Protein AF-A0A818REE0-F1 (afdb_monomer)

Sequence (97 aa):
MMWYVGGAYALPLTTSFPPSPKEIIASLQYPKITKLLTVTLMLEEIIEWLHQYDNIGFQTLARLKFVIYGGACCSTDICNELIEHGVNVINMYGSTG

Nearest PDB structures (foldseek):
  6tm4-assembly1_BBB  TM=7.302E-01  e=6.416E-02  Streptomyces sp. Tu 6176
  6tm4-assembly1_AAA  TM=7.226E-01  e=1.256E-01  Streptomyces sp. Tu 6176
  6siw-assembly1_B  TM=7.275E-01  e=2.148E-01  Streptomyces sp. Tu 6176
  6six-assembly1_B  TM=7.300E-01  e=2.298E-01  Streptomyces sp. Tu 6176
  6wuq-assembly1_B  TM=7.240E-01  e=3.214E-01  Streptomyces sp.

Radius of gyration: 13.32 Å; Cα contacts (8 Å, |Δi|>4): 112; chains: 1; bounding box: 27×32×30 Å

Foldseek 3Di:
DDDPDPDDDDDFPADDPPRALVSNLVSLPPPPAQEAEEEQVRLVRNVVCCVVPNVCSLVSQLNHNEYEYEPDDHDPVSVVVSVVSNHHYHYDDDDPD

Structure (mmCIF, N/CA/C/O backbone):
data_AF-A0A818REE0-F1
#
_entry.id   AF-A0A818REE0-F1
#
loop_
_atom_site.group_PDB
_atom_site.id
_atom_site.type_symbol
_atom_site.label_atom_id
_atom_site.label_alt_id
_atom_site.label_comp_id
_atom_site.label_asym_id
_atom_site.label_entity_id
_atom_site.label_seq_id
_atom_site.pdbx_PDB_ins_code
_atom_site.Cartn_x
_atom_site.Car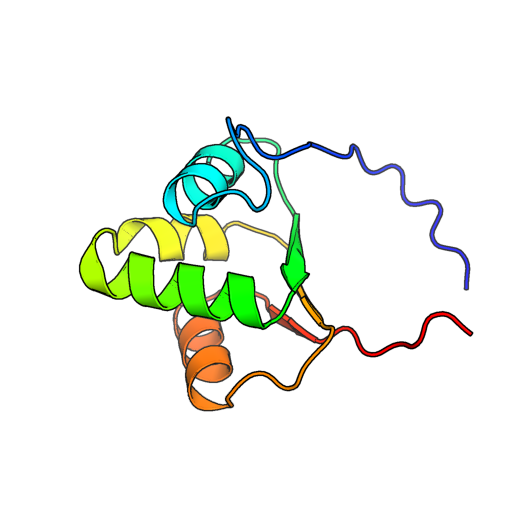tn_y
_atom_site.Cartn_z
_atom_site.occupancy
_atom_site.B_iso_or_equiv
_atom_site.auth_seq_id
_atom_site.auth_comp_id
_atom_site.auth_asym_id
_atom_site.auth_atom_id
_atom_site.pdbx_PDB_model_num
ATOM 1 N N . MET A 1 1 ? -13.699 -16.887 -14.292 1.00 33.78 1 MET A N 1
ATOM 2 C CA . MET A 1 1 ? -14.696 -15.825 -14.031 1.00 33.78 1 MET A CA 1
ATOM 3 C C . MET A 1 1 ? -14.079 -14.511 -14.481 1.00 33.78 1 MET A C 1
ATOM 5 O O . MET A 1 1 ? -13.106 -14.077 -13.881 1.00 33.78 1 MET A O 1
ATOM 9 N N . MET A 1 2 ? -14.530 -13.972 -15.612 1.00 30.75 2 MET A N 1
ATOM 10 C CA . MET A 1 2 ? -13.904 -12.818 -16.262 1.00 30.75 2 MET A CA 1
ATOM 11 C C . MET A 1 2 ? -14.554 -11.536 -15.745 1.00 30.75 2 MET A C 1
ATOM 13 O O . MET A 1 2 ? -15.743 -11.310 -15.954 1.00 30.75 2 MET A O 1
ATOM 17 N N . TRP A 1 3 ? -13.790 -10.723 -15.024 1.00 39.66 3 TRP A N 1
ATOM 18 C CA . TRP A 1 3 ? -14.264 -9.471 -14.449 1.00 39.66 3 TRP A CA 1
ATOM 19 C C . TRP A 1 3 ? -14.064 -8.326 -15.453 1.00 39.66 3 TRP A C 1
ATOM 21 O O . TRP A 1 3 ? -13.073 -7.608 -15.378 1.00 39.66 3 TRP A O 1
ATOM 31 N N . TYR A 1 4 ? -15.006 -8.108 -16.376 1.00 44.31 4 TYR A N 1
ATOM 32 C CA . TYR A 1 4 ? -15.132 -6.796 -17.031 1.00 44.31 4 TYR A CA 1
ATOM 33 C C . TYR A 1 4 ? -15.847 -5.839 -16.078 1.00 44.31 4 TYR A C 1
ATOM 35 O O . TYR A 1 4 ? -17.024 -5.523 -16.235 1.00 44.31 4 TYR A O 1
ATOM 43 N N . VAL A 1 5 ? -15.153 -5.418 -15.023 1.00 62.88 5 VAL A N 1
ATOM 44 C CA . VAL A 1 5 ? -15.647 -4.345 -14.155 1.00 62.88 5 VAL A CA 1
ATOM 45 C C . VAL A 1 5 ? -15.270 -3.038 -14.833 1.00 62.88 5 VAL A C 1
ATOM 47 O O . VAL A 1 5 ? -14.106 -2.873 -15.186 1.00 62.88 5 VAL A O 1
ATOM 50 N N . GLY A 1 6 ? -16.226 -2.124 -15.017 1.00 75.06 6 GLY A N 1
ATOM 51 C CA . GLY A 1 6 ? -16.019 -0.780 -15.580 1.00 75.06 6 GLY A CA 1
ATOM 52 C C . GLY A 1 6 ? -15.131 0.114 -14.705 1.00 75.06 6 GLY A C 1
ATOM 53 O O . GLY A 1 6 ? -15.580 1.133 -14.188 1.00 75.06 6 GLY A O 1
ATOM 54 N N . GLY A 1 7 ? -13.888 -0.303 -14.482 1.00 78.38 7 GLY A N 1
ATOM 55 C CA . GLY A 1 7 ? -12.865 0.416 -13.745 1.00 78.38 7 GLY A CA 1
ATOM 56 C C . GLY A 1 7 ? -12.046 1.299 -14.676 1.00 78.38 7 GLY A C 1
ATOM 57 O O . GLY A 1 7 ? -11.718 0.911 -15.794 1.00 78.38 7 GLY A O 1
ATOM 58 N N . ALA A 1 8 ? -11.698 2.486 -14.191 1.00 86.56 8 ALA A N 1
ATOM 59 C CA . ALA A 1 8 ? -10.664 3.304 -14.801 1.00 86.56 8 ALA A CA 1
ATOM 60 C C . ALA A 1 8 ? -9.310 2.908 -14.205 1.00 86.56 8 ALA A C 1
ATOM 62 O O . ALA A 1 8 ? -9.178 2.801 -12.983 1.00 86.56 8 ALA A O 1
ATOM 63 N N . TYR A 1 9 ? -8.317 2.704 -15.065 1.00 87.88 9 TYR A N 1
ATOM 64 C CA . TYR A 1 9 ? -6.939 2.473 -14.650 1.00 87.88 9 TYR A CA 1
ATOM 65 C C . TYR A 1 9 ? -6.202 3.806 -14.628 1.00 87.88 9 TYR A C 1
ATOM 67 O O . TYR A 1 9 ? -6.295 4.591 -15.571 1.00 87.88 9 TYR A O 1
ATOM 75 N N . ALA A 1 10 ? -5.478 4.051 -13.545 1.00 88.19 10 ALA A N 1
ATOM 76 C CA . ALA A 1 10 ? -4.562 5.170 -13.432 1.00 88.19 10 ALA A CA 1
ATOM 77 C C . ALA A 1 10 ? -3.147 4.612 -13.328 1.00 88.19 10 ALA A C 1
ATOM 79 O O . ALA A 1 10 ? -2.903 3.677 -12.564 1.00 88.19 10 ALA A O 1
ATOM 80 N N . LEU A 1 11 ? -2.232 5.185 -14.102 1.00 88.69 11 LEU A N 1
ATOM 81 C CA . LEU A 1 11 ? -0.810 4.956 -13.899 1.00 88.69 11 LEU A CA 1
ATOM 82 C C . LEU A 1 11 ? -0.329 5.868 -12.762 1.00 88.69 11 LEU A C 1
ATOM 84 O O . LEU A 1 11 ? -0.828 6.993 -12.649 1.00 88.69 11 LEU A O 1
ATOM 88 N N . PRO A 1 12 ? 0.604 5.403 -11.917 1.00 87.31 12 PRO A N 1
ATOM 89 C CA . PRO A 1 12 ? 1.188 6.246 -10.887 1.00 87.31 12 PRO A CA 1
ATOM 90 C C . PRO A 1 12 ? 1.892 7.445 -11.526 1.00 87.31 12 PRO A C 1
ATOM 92 O O . PRO A 1 12 ? 2.498 7.340 -12.594 1.00 87.31 12 PRO A O 1
ATOM 95 N N . LEU A 1 13 ? 1.812 8.589 -10.856 1.00 87.31 13 LEU A N 1
ATOM 96 C CA . LEU A 1 13 ? 2.565 9.782 -11.209 1.00 87.31 13 LEU A CA 1
ATOM 97 C C . LEU A 1 13 ? 4.017 9.558 -10.803 1.00 87.31 13 LEU A C 1
ATOM 99 O O . LEU A 1 13 ? 4.379 9.753 -9.646 1.00 87.31 13 LEU A O 1
ATOM 103 N N . THR A 1 14 ? 4.830 9.107 -11.749 1.00 91.75 14 THR A N 1
ATOM 104 C CA . THR A 1 14 ? 6.232 8.791 -11.490 1.00 91.75 14 THR A CA 1
ATOM 105 C C . THR A 1 14 ? 7.136 9.218 -12.635 1.00 91.75 14 THR A C 1
ATOM 107 O O . THR A 1 14 ? 6.703 9.355 -13.781 1.00 91.75 14 THR A O 1
ATOM 110 N N . THR A 1 15 ? 8.402 9.440 -12.297 1.00 88.94 15 THR A N 1
ATOM 111 C CA . THR A 1 15 ? 9.472 9.782 -13.241 1.00 88.94 15 THR A CA 1
ATOM 112 C C . THR A 1 15 ? 10.373 8.593 -13.588 1.00 88.94 15 THR A C 1
ATOM 114 O O . THR A 1 15 ? 11.098 8.656 -14.581 1.00 88.94 15 THR A O 1
ATOM 117 N N . SER A 1 16 ? 10.302 7.493 -12.829 1.00 89.25 16 SER A N 1
ATOM 118 C CA . SER A 1 16 ? 11.068 6.263 -13.060 1.00 89.25 16 SER A CA 1
ATOM 119 C C . SER A 1 16 ? 10.230 5.015 -12.779 1.00 89.25 16 SER A C 1
ATOM 121 O O . SER A 1 16 ? 9.188 5.081 -12.139 1.00 89.25 16 SER A O 1
ATOM 123 N N . PHE A 1 17 ? 10.674 3.855 -13.262 1.00 86.25 17 PHE A N 1
ATOM 124 C CA . PHE A 1 17 ? 10.028 2.582 -12.950 1.00 86.25 17 PHE A CA 1
ATOM 125 C C . PHE A 1 17 ? 11.031 1.635 -12.271 1.00 86.25 17 PHE A C 1
ATOM 127 O O . PHE A 1 17 ? 12.105 1.424 -12.841 1.00 86.25 17 PHE A O 1
ATOM 134 N N . PRO A 1 18 ? 10.700 1.050 -11.103 1.00 90.12 18 PRO A N 1
ATOM 135 C CA . PRO A 1 18 ? 9.440 1.198 -10.361 1.00 90.12 18 PRO A CA 1
ATOM 136 C C . PRO A 1 18 ? 9.263 2.593 -9.712 1.00 90.12 18 PRO A C 1
ATOM 138 O O . PRO A 1 18 ? 10.254 3.296 -9.500 1.00 90.12 18 PRO A O 1
ATOM 141 N N . PRO A 1 19 ? 8.011 3.015 -9.435 1.00 93.38 19 PRO A N 1
ATOM 142 C CA . PRO A 1 19 ? 7.725 4.259 -8.722 1.00 93.38 19 PRO A CA 1
ATOM 143 C C . PRO A 1 19 ? 8.165 4.179 -7.258 1.00 93.38 19 PRO A C 1
ATO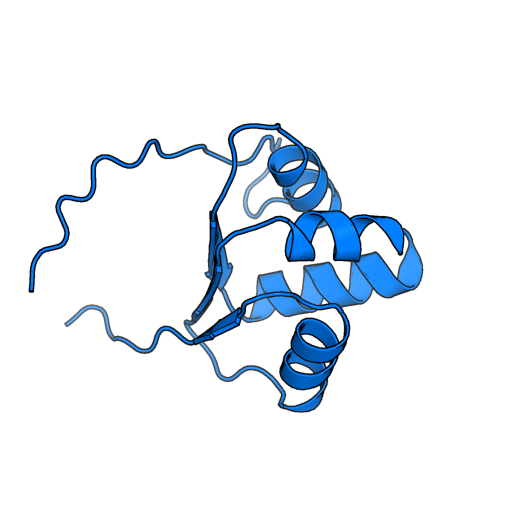M 145 O O . PRO A 1 19 ? 8.063 3.128 -6.631 1.00 93.38 19 PRO A O 1
ATOM 148 N N . SER A 1 20 ? 8.591 5.304 -6.688 1.00 93.75 20 SER A N 1
ATOM 149 C CA . SER A 1 20 ? 8.951 5.371 -5.266 1.00 93.75 20 SER A CA 1
ATOM 150 C C . SER A 1 20 ? 7.717 5.349 -4.343 1.00 93.75 20 SER A C 1
ATOM 152 O O . SER A 1 20 ? 6.651 5.835 -4.739 1.00 93.75 20 SER A O 1
ATOM 154 N N . PRO A 1 21 ? 7.843 4.905 -3.075 1.00 94.19 21 PRO A N 1
ATOM 155 C CA . PRO A 1 21 ? 6.766 4.973 -2.080 1.00 94.19 21 PRO A CA 1
ATOM 156 C C . PRO A 1 21 ? 6.058 6.330 -1.996 1.00 94.19 21 PRO A C 1
ATOM 158 O O . PRO A 1 21 ? 4.829 6.411 -2.016 1.00 94.19 21 PRO A O 1
ATOM 161 N N . LYS A 1 22 ? 6.837 7.418 -1.998 1.00 93.00 22 LYS A N 1
ATOM 162 C CA . LYS A 1 22 ? 6.330 8.795 -1.978 1.00 93.00 22 LYS A CA 1
ATOM 163 C C . LYS A 1 22 ? 5.445 9.107 -3.188 1.00 93.00 22 LYS A C 1
ATOM 165 O O . LYS A 1 22 ? 4.383 9.707 -3.038 1.00 93.00 22 LYS A O 1
ATOM 170 N N . GLU A 1 23 ? 5.882 8.726 -4.387 1.00 94.00 23 GLU A N 1
ATOM 171 C CA . GLU A 1 23 ? 5.124 8.931 -5.627 1.00 94.00 23 GLU A CA 1
ATOM 172 C C . GLU A 1 23 ? 3.838 8.100 -5.642 1.00 94.00 23 GLU A C 1
ATOM 174 O O . GLU A 1 23 ? 2.793 8.584 -6.088 1.00 94.00 23 GLU A O 1
ATOM 179 N N . ILE A 1 24 ? 3.880 6.878 -5.102 1.00 94.75 24 ILE A N 1
ATOM 180 C CA . ILE A 1 24 ? 2.697 6.029 -4.955 1.00 94.75 24 ILE A CA 1
ATOM 181 C C . ILE A 1 24 ? 1.685 6.704 -4.026 1.00 94.75 24 ILE A C 1
ATOM 183 O O . ILE A 1 24 ? 0.545 6.918 -4.434 1.00 94.75 24 ILE A O 1
ATOM 187 N N . ILE A 1 25 ? 2.085 7.111 -2.817 1.00 93.94 25 ILE A N 1
ATOM 188 C CA . ILE A 1 25 ? 1.182 7.776 -1.864 1.00 93.94 25 ILE A CA 1
ATOM 189 C C . ILE A 1 25 ? 0.603 9.068 -2.455 1.00 93.94 25 ILE A C 1
ATOM 191 O O . ILE A 1 25 ? -0.613 9.266 -2.407 1.00 93.94 25 ILE A O 1
ATOM 195 N N . ALA A 1 26 ? 1.427 9.898 -3.100 1.00 92.44 26 ALA A N 1
ATOM 196 C CA . ALA A 1 26 ? 0.959 11.102 -3.788 1.00 92.44 26 ALA A CA 1
ATOM 197 C C . ALA A 1 26 ? -0.069 10.780 -4.891 1.00 92.44 26 ALA A C 1
ATOM 199 O O . ALA A 1 26 ? -1.092 11.455 -5.014 1.00 92.44 26 ALA A O 1
ATOM 200 N N . SER A 1 27 ? 0.147 9.706 -5.656 1.00 93.56 27 SER A N 1
ATOM 201 C CA . SER A 1 27 ? -0.799 9.236 -6.680 1.00 93.56 27 SER A CA 1
ATOM 202 C C . SER A 1 27 ? -2.117 8.742 -6.077 1.00 93.56 27 SER A C 1
ATOM 204 O O . SER A 1 27 ? -3.184 8.920 -6.665 1.00 93.56 27 SER A O 1
ATOM 206 N N . LEU A 1 28 ? -2.073 8.140 -4.889 1.00 93.81 28 LEU A N 1
ATOM 207 C CA . LEU A 1 28 ? -3.255 7.617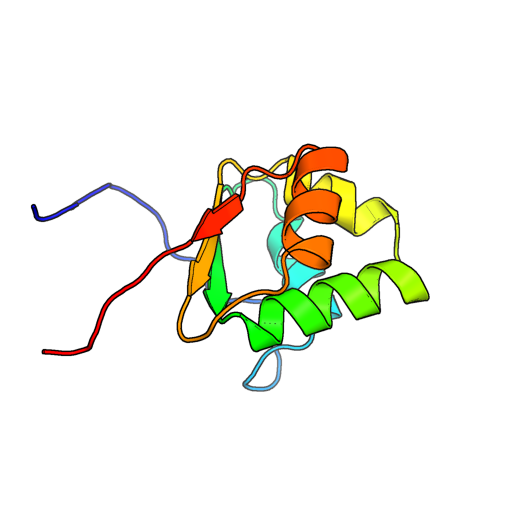 -4.205 1.00 93.81 28 LEU A CA 1
ATOM 208 C C . LEU A 1 28 ? -4.098 8.714 -3.557 1.00 93.81 28 LEU A C 1
ATOM 210 O O . LEU A 1 28 ? -5.300 8.517 -3.392 1.00 93.81 28 LEU A O 1
ATOM 214 N N . GLN A 1 29 ? -3.516 9.870 -3.224 1.00 90.44 29 GLN A N 1
ATOM 215 C CA . GLN A 1 29 ? -4.232 11.023 -2.659 1.00 90.44 29 GLN A CA 1
ATOM 216 C C . GLN A 1 29 ? -5.256 11.648 -3.619 1.00 90.44 29 GLN A C 1
ATOM 218 O O . GLN A 1 29 ? -6.135 12.391 -3.177 1.00 90.44 29 GLN A O 1
ATOM 223 N N . TYR A 1 30 ? -5.218 11.312 -4.912 1.00 86.31 30 TYR A N 1
ATOM 224 C CA . TYR A 1 30 ? -6.224 11.771 -5.864 1.00 86.31 30 TYR A CA 1
ATOM 225 C C . TYR A 1 30 ? -7.621 11.233 -5.501 1.00 86.31 30 TYR A C 1
ATOM 227 O O . TYR A 1 30 ? -7.799 10.025 -5.321 1.00 86.31 30 TYR A O 1
ATOM 235 N N . PRO A 1 31 ? -8.659 12.093 -5.467 1.00 75.81 31 PRO A N 1
ATOM 236 C CA . PRO A 1 31 ? -9.947 11.782 -4.835 1.00 75.81 31 PRO A CA 1
ATOM 237 C C . PRO A 1 31 ? -10.746 10.655 -5.508 1.00 75.81 31 PRO A C 1
ATOM 239 O O . PRO A 1 31 ? -11.735 10.189 -4.951 1.00 75.81 31 PRO A O 1
ATOM 242 N N . LYS A 1 32 ? -10.354 10.217 -6.710 1.00 85.38 32 LYS A N 1
ATOM 243 C CA . LYS A 1 32 ? -11.050 9.169 -7.474 1.00 85.38 32 LYS A CA 1
ATOM 244 C C . LYS A 1 32 ? -10.366 7.802 -7.408 1.00 85.38 32 LYS A C 1
ATOM 246 O O . LYS A 1 32 ? -10.936 6.828 -7.902 1.00 85.38 32 LYS A O 1
ATOM 251 N N . ILE A 1 33 ? -9.174 7.704 -6.816 1.00 92.69 33 ILE A N 1
ATOM 252 C CA . ILE A 1 33 ? -8.496 6.418 -6.666 1.00 92.69 33 ILE A CA 1
ATOM 253 C C . ILE A 1 33 ? -9.125 5.655 -5.505 1.00 92.69 33 ILE A C 1
ATOM 255 O O . ILE A 1 33 ? -9.272 6.165 -4.399 1.00 92.69 33 ILE A O 1
ATOM 259 N N . THR A 1 34 ? -9.541 4.423 -5.786 1.00 94.00 34 THR A N 1
ATOM 260 C CA . THR A 1 34 ? -10.267 3.577 -4.827 1.00 94.00 34 THR A CA 1
ATOM 261 C C . THR A 1 34 ? -9.610 2.225 -4.610 1.00 94.00 34 THR A C 1
ATOM 263 O O . THR A 1 34 ? -10.037 1.488 -3.727 1.00 94.00 34 THR A O 1
ATOM 266 N N . LYS A 1 35 ? -8.606 1.871 -5.415 1.00 94.38 35 LYS A N 1
ATOM 267 C CA . LYS A 1 35 ? -7.916 0.586 -5.351 1.00 94.38 35 LYS A CA 1
ATOM 268 C C . LYS A 1 35 ? -6.435 0.793 -5.627 1.00 94.38 35 LYS A C 1
ATOM 270 O O . LYS A 1 35 ? -6.098 1.540 -6.543 1.00 94.38 35 LYS A O 1
ATOM 275 N N . LEU A 1 36 ? -5.597 0.088 -4.881 1.00 95.56 36 LEU A N 1
ATOM 276 C CA . LEU A 1 36 ? -4.185 -0.110 -5.192 1.00 95.56 36 LEU A CA 1
ATOM 277 C C . LEU A 1 36 ? -3.989 -1.584 -5.548 1.00 95.56 36 LEU A C 1
ATOM 279 O O . LEU A 1 36 ? -4.469 -2.450 -4.823 1.00 95.56 36 LEU A O 1
ATOM 283 N N . LEU A 1 37 ? -3.306 -1.860 -6.656 1.00 94.94 37 LEU A N 1
ATOM 284 C CA . LEU A 1 37 ? -2.791 -3.186 -6.989 1.00 94.94 37 LEU A CA 1
ATOM 285 C C . LEU A 1 37 ? -1.270 -3.079 -7.036 1.00 94.94 37 LEU A C 1
ATOM 287 O O . LEU A 1 37 ? -0.748 -2.248 -7.776 1.00 94.94 37 LEU A O 1
ATOM 291 N N . THR A 1 38 ? -0.576 -3.882 -6.240 1.00 95.12 38 THR A N 1
ATOM 292 C CA . THR A 1 38 ? 0.880 -3.806 -6.107 1.00 95.12 38 THR A CA 1
ATOM 293 C C . THR A 1 38 ? 1.498 -5.183 -5.866 1.00 95.12 38 THR A C 1
ATOM 295 O O . THR A 1 38 ? 0.792 -6.167 -5.649 1.00 95.12 38 THR A O 1
ATOM 298 N N . VAL A 1 39 ? 2.824 -5.265 -5.926 1.00 94.69 39 VAL A N 1
ATOM 299 C CA . VAL A 1 39 ? 3.572 -6.452 -5.495 1.00 94.69 39 VAL A CA 1
ATOM 300 C C . VAL A 1 39 ? 3.923 -6.338 -4.019 1.00 94.69 39 VAL A C 1
ATOM 302 O O . VAL A 1 39 ? 4.051 -5.228 -3.502 1.00 94.69 39 VAL A O 1
ATOM 305 N N . THR A 1 40 ? 4.110 -7.478 -3.357 1.00 95.25 40 THR A N 1
ATOM 306 C CA . THR A 1 40 ? 4.413 -7.524 -1.921 1.00 95.25 40 THR A CA 1
ATOM 307 C C . THR A 1 40 ? 5.604 -6.640 -1.544 1.00 95.25 40 THR A C 1
ATOM 309 O O . THR A 1 40 ? 5.454 -5.801 -0.670 1.00 95.25 40 THR A O 1
ATOM 312 N N . LEU A 1 41 ? 6.724 -6.716 -2.275 1.00 94.38 41 LEU A N 1
ATOM 313 C CA . LEU A 1 41 ? 7.914 -5.894 -2.004 1.00 94.38 41 LEU A CA 1
ATOM 314 C C . LEU A 1 41 ? 7.607 -4.385 -1.975 1.00 94.38 41 LEU A C 1
ATOM 316 O O . LEU A 1 41 ? 8.003 -3.688 -1.051 1.00 94.38 41 LEU A O 1
ATOM 320 N N . MET A 1 42 ? 6.843 -3.879 -2.950 1.00 94.94 42 MET A N 1
ATOM 321 C CA . MET A 1 42 ? 6.481 -2.457 -2.982 1.00 94.94 42 MET A CA 1
ATOM 322 C C . MET A 1 42 ? 5.517 -2.079 -1.852 1.00 94.94 42 MET A C 1
ATOM 324 O O . MET A 1 42 ? 5.522 -0.937 -1.408 1.00 94.94 42 MET A O 1
ATOM 328 N N . LEU A 1 43 ? 4.664 -3.002 -1.393 1.00 95.62 43 LEU A N 1
ATOM 329 C CA . LEU A 1 43 ? 3.812 -2.750 -0.229 1.00 95.62 43 LEU A CA 1
ATOM 330 C C . LEU A 1 43 ? 4.653 -2.593 1.045 1.00 95.62 43 LEU A C 1
ATOM 332 O O . LEU A 1 43 ? 4.393 -1.683 1.826 1.00 95.62 43 LEU A O 1
ATOM 336 N N . GLU A 1 44 ? 5.664 -3.442 1.222 1.00 94.75 44 GLU A N 1
ATOM 337 C CA . GLU A 1 44 ? 6.592 -3.384 2.356 1.00 94.75 44 GLU A CA 1
ATOM 338 C C . GLU A 1 44 ? 7.388 -2.069 2.340 1.00 94.75 44 GLU A C 1
ATOM 340 O O . GLU A 1 44 ? 7.379 -1.339 3.330 1.00 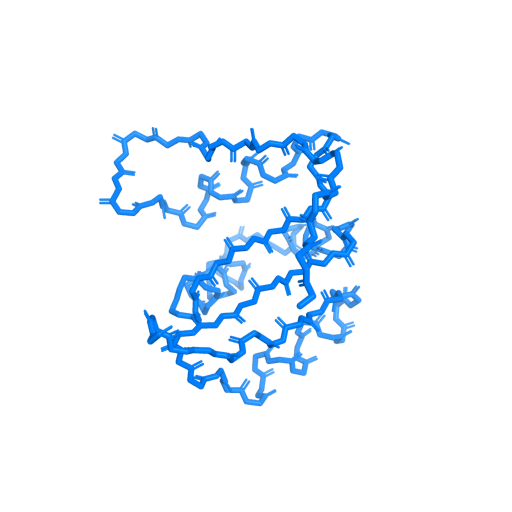94.75 44 GLU A O 1
ATOM 345 N N . GLU A 1 45 ? 7.944 -1.683 1.186 1.00 94.38 45 GLU A N 1
ATOM 346 C CA . GLU A 1 45 ? 8.646 -0.400 1.010 1.00 94.38 45 GLU A CA 1
ATOM 347 C C . GLU A 1 45 ? 7.751 0.818 1.298 1.00 94.38 45 GLU A C 1
ATOM 349 O O . GLU A 1 45 ? 8.212 1.820 1.850 1.00 94.38 45 GLU A O 1
ATOM 354 N N . ILE A 1 46 ? 6.462 0.758 0.935 1.00 95.06 46 ILE A N 1
ATOM 355 C CA . ILE A 1 46 ? 5.502 1.815 1.276 1.00 95.06 46 ILE A CA 1
ATOM 356 C C . ILE A 1 46 ? 5.367 1.941 2.787 1.00 95.06 46 ILE A C 1
ATOM 358 O O . ILE A 1 46 ? 5.401 3.052 3.302 1.00 95.06 46 ILE A O 1
ATOM 362 N N . ILE A 1 47 ? 5.218 0.831 3.497 1.00 94.38 47 ILE A N 1
ATOM 363 C CA . ILE A 1 47 ? 4.939 0.832 4.936 1.00 94.38 47 ILE A CA 1
ATOM 364 C C . ILE A 1 47 ? 6.156 1.295 5.725 1.00 94.38 47 ILE A C 1
ATOM 366 O O . ILE A 1 47 ? 6.023 2.178 6.571 1.00 94.38 47 ILE A O 1
ATOM 370 N N . GLU A 1 48 ? 7.347 0.816 5.366 1.00 93.44 48 GLU A N 1
ATOM 371 C CA . GLU A 1 48 ? 8.598 1.315 5.938 1.00 93.44 48 GLU A CA 1
ATOM 372 C C . GLU A 1 48 ? 8.754 2.828 5.723 1.00 93.44 48 GLU A C 1
ATOM 374 O O . GLU A 1 48 ? 9.139 3.564 6.635 1.00 93.44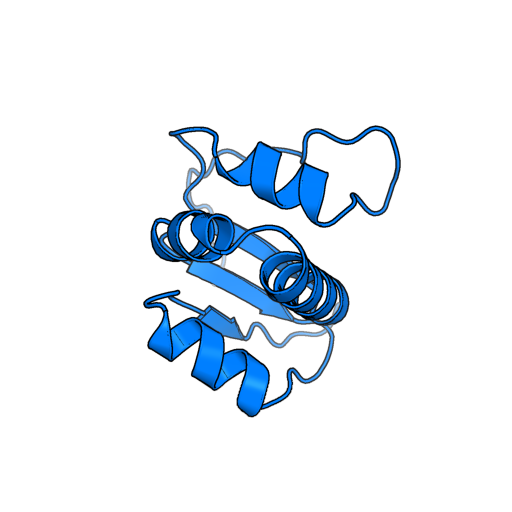 48 GLU A O 1
ATOM 379 N N . TRP A 1 49 ? 8.406 3.324 4.530 1.00 94.69 49 TRP A N 1
ATOM 380 C CA . TRP A 1 49 ? 8.436 4.756 4.243 1.00 94.69 49 TRP A CA 1
ATOM 381 C C . TRP A 1 49 ? 7.415 5.541 5.081 1.00 94.69 49 TRP A C 1
ATOM 383 O O . TRP A 1 49 ? 7.738 6.620 5.584 1.00 94.69 49 TRP A O 1
ATOM 393 N N . LEU A 1 50 ? 6.205 5.004 5.275 1.00 93.38 50 LEU A N 1
ATOM 394 C CA . LEU A 1 50 ? 5.170 5.618 6.112 1.00 93.38 50 LEU A CA 1
ATOM 395 C C . LEU A 1 50 ? 5.617 5.732 7.572 1.00 93.38 50 LEU A C 1
ATOM 397 O O . LEU A 1 50 ? 5.441 6.795 8.167 1.00 93.38 50 LEU A O 1
ATOM 401 N N . HIS A 1 51 ? 6.262 4.697 8.120 1.00 91.88 51 HIS A N 1
ATOM 402 C CA . HIS A 1 51 ? 6.826 4.733 9.476 1.00 91.88 51 HIS A CA 1
ATOM 403 C C . HIS A 1 51 ? 7.879 5.818 9.651 1.00 91.88 51 HIS A C 1
ATOM 405 O O . HIS A 1 51 ? 7.943 6.467 10.695 1.00 91.88 51 HIS A O 1
ATOM 411 N N . GLN A 1 52 ? 8.728 6.000 8.643 1.00 90.69 52 GLN A N 1
ATOM 412 C CA . GLN A 1 52 ? 9.849 6.928 8.725 1.00 90.69 52 GLN A CA 1
ATOM 413 C C . GLN A 1 52 ? 9.430 8.381 8.491 1.00 90.69 52 GLN A C 1
ATOM 415 O O . GLN A 1 52 ? 10.022 9.286 9.085 1.00 90.69 52 GLN A O 1
ATOM 420 N N . TYR A 1 53 ? 8.447 8.620 7.619 1.00 86.69 53 TYR A N 1
ATOM 421 C CA . TYR A 1 53 ? 8.238 9.952 7.052 1.00 86.69 53 TYR A CA 1
ATOM 422 C C . TYR A 1 53 ? 6.798 10.462 7.063 1.00 86.69 53 TYR A C 1
ATOM 424 O O . TYR A 1 53 ? 6.623 11.680 6.982 1.00 86.69 53 TYR A O 1
ATOM 432 N N . ASP A 1 54 ? 5.772 9.605 7.132 1.00 74.81 54 ASP A N 1
ATOM 433 C CA . ASP A 1 54 ? 4.395 10.066 6.925 1.00 74.81 54 ASP A CA 1
ATOM 434 C C . ASP A 1 54 ? 3.308 9.156 7.523 1.00 74.81 54 ASP A C 1
ATOM 436 O O . ASP A 1 54 ? 2.691 8.337 6.841 1.00 74.81 54 ASP A O 1
ATOM 440 N N . ASN A 1 55 ? 2.949 9.403 8.784 1.00 70.88 55 ASN A N 1
ATOM 441 C CA . ASN A 1 55 ? 1.815 8.722 9.417 1.00 70.88 55 ASN A CA 1
ATOM 442 C C . ASN A 1 55 ? 0.454 9.051 8.758 1.00 70.88 55 ASN A C 1
ATOM 444 O O . ASN A 1 55 ? -0.507 8.301 8.935 1.00 70.88 55 ASN A O 1
ATOM 448 N N . ILE A 1 56 ? 0.333 10.143 7.984 1.00 78.12 56 ILE A N 1
ATOM 449 C CA . ILE A 1 56 ? -0.915 10.488 7.276 1.00 78.12 56 ILE A CA 1
ATOM 450 C C . ILE A 1 56 ? -1.143 9.529 6.101 1.00 78.12 56 ILE A C 1
ATOM 452 O O . ILE A 1 56 ? -2.287 9.272 5.710 1.00 78.12 56 ILE A O 1
ATOM 456 N N . GLY A 1 57 ? -0.090 8.934 5.544 1.00 82.25 57 GLY A N 1
ATOM 457 C CA . GLY A 1 57 ? -0.242 8.022 4.419 1.00 82.25 57 GLY A CA 1
ATOM 458 C C . GLY A 1 57 ? -0.999 6.732 4.773 1.00 82.25 57 GLY A C 1
ATOM 459 O O . GLY A 1 57 ? -1.713 6.221 3.908 1.00 82.25 57 GLY A O 1
ATOM 460 N N . PHE A 1 58 ? -1.026 6.291 6.040 1.00 90.44 58 PHE A N 1
ATOM 461 C CA . PHE A 1 58 ? -1.937 5.217 6.471 1.00 90.44 58 PHE A CA 1
ATOM 462 C C . PHE A 1 58 ? -3.413 5.595 6.286 1.00 90.44 58 PHE A C 1
ATOM 464 O O . PHE A 1 58 ? -4.199 4.777 5.815 1.00 90.44 58 PHE A O 1
ATOM 471 N N . GLN A 1 59 ? -3.797 6.853 6.536 1.00 91.62 59 GLN A N 1
ATOM 472 C CA . GLN A 1 59 ? -5.162 7.331 6.259 1.00 91.62 59 GLN A CA 1
ATOM 473 C C . GLN A 1 59 ? -5.470 7.331 4.756 1.00 91.62 59 GLN A C 1
ATOM 475 O O . GLN A 1 59 ? -6.603 7.081 4.338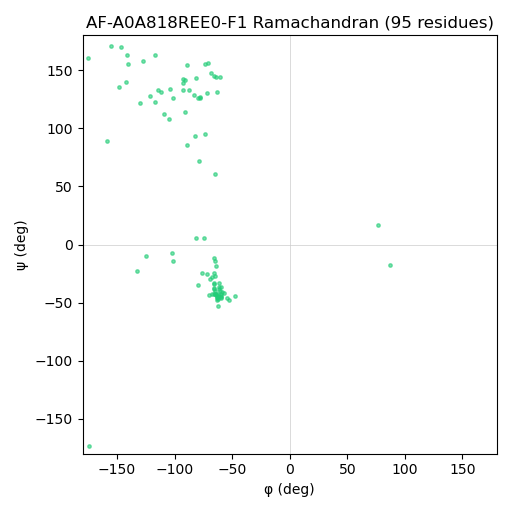 1.00 91.62 59 GLN A O 1
ATOM 480 N N . THR A 1 60 ? -4.456 7.597 3.924 1.00 93.19 60 THR A N 1
ATOM 481 C CA . THR A 1 60 ? -4.586 7.508 2.464 1.00 93.19 60 THR A CA 1
ATOM 482 C C . THR A 1 60 ? -4.880 6.075 2.030 1.00 93.19 60 THR A C 1
ATOM 484 O O . THR A 1 60 ? -5.777 5.878 1.210 1.00 93.19 60 THR A O 1
ATOM 487 N N . LEU A 1 61 ? -4.185 5.089 2.605 1.00 94.81 61 LEU A N 1
ATOM 488 C CA . LEU A 1 61 ? -4.436 3.670 2.347 1.00 94.81 61 LEU A CA 1
ATOM 489 C C . LEU A 1 61 ? -5.797 3.217 2.894 1.00 94.81 61 LEU A C 1
ATOM 491 O O . LEU A 1 61 ? -6.535 2.540 2.182 1.00 94.81 61 LEU A O 1
ATOM 495 N N . ALA A 1 62 ? -6.174 3.646 4.100 1.00 94.38 62 ALA A N 1
ATOM 496 C CA . ALA A 1 62 ? -7.436 3.278 4.748 1.00 94.38 62 ALA A CA 1
ATOM 497 C C . ALA A 1 62 ? -8.679 3.799 4.004 1.00 94.38 62 ALA A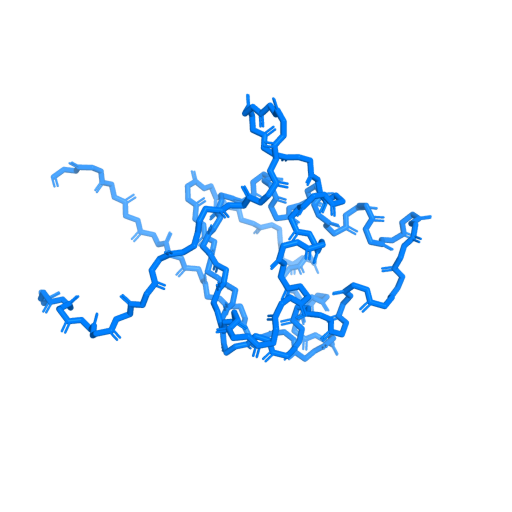 C 1
ATOM 499 O O . ALA A 1 62 ? -9.745 3.190 4.052 1.00 94.38 62 ALA A O 1
ATOM 500 N N . ARG A 1 63 ? -8.557 4.909 3.260 1.00 94.56 63 ARG A N 1
ATOM 501 C CA . ARG A 1 63 ? -9.631 5.411 2.383 1.00 94.56 63 ARG A CA 1
ATOM 502 C C . ARG A 1 63 ? -9.905 4.479 1.196 1.00 94.56 63 ARG A C 1
ATOM 504 O O . ARG A 1 63 ? -11.004 4.508 0.633 1.00 94.56 63 ARG A O 1
ATOM 511 N N . LEU A 1 64 ? -8.909 3.718 0.742 1.00 94.88 64 LEU A N 1
ATOM 512 C CA . LEU A 1 64 ? -9.071 2.844 -0.415 1.00 94.88 64 LEU A CA 1
ATOM 513 C C . LEU A 1 64 ? -10.070 1.731 -0.090 1.00 94.88 64 LEU A C 1
ATOM 515 O O . LEU A 1 64 ? -10.113 1.199 1.012 1.00 94.88 64 LEU A O 1
ATOM 519 N N . LYS A 1 65 ? -10.858 1.327 -1.090 1.00 94.38 65 LYS A N 1
ATOM 520 C CA . LYS A 1 65 ? -11.744 0.168 -0.952 1.00 94.38 65 LYS A CA 1
ATOM 521 C C . LYS A 1 65 ? -10.944 -1.113 -0.780 1.00 94.38 65 LYS A C 1
ATOM 523 O O . LYS A 1 65 ? -11.388 -1.980 -0.039 1.00 94.38 65 LYS A O 1
ATOM 528 N N . PHE A 1 66 ? -9.825 -1.231 -1.501 1.00 94.38 66 PHE A N 1
ATOM 529 C CA . PHE A 1 66 ? -8.947 -2.397 -1.468 1.00 94.38 66 PHE A CA 1
ATOM 530 C C . PHE A 1 66 ? -7.489 -2.002 -1.719 1.00 94.38 66 PHE A C 1
ATOM 532 O O . PHE A 1 66 ? -7.197 -1.277 -2.675 1.00 94.38 66 PHE A O 1
ATOM 539 N N . VAL A 1 67 ? -6.586 -2.558 -0.919 1.00 96.62 67 VAL A N 1
ATOM 540 C CA . VAL A 1 67 ? -5.163 -2.690 -1.230 1.00 96.62 67 VAL A CA 1
ATOM 541 C C . VAL A 1 67 ? -4.916 -4.150 -1.577 1.00 96.62 67 VAL A C 1
ATOM 543 O O . VAL A 1 6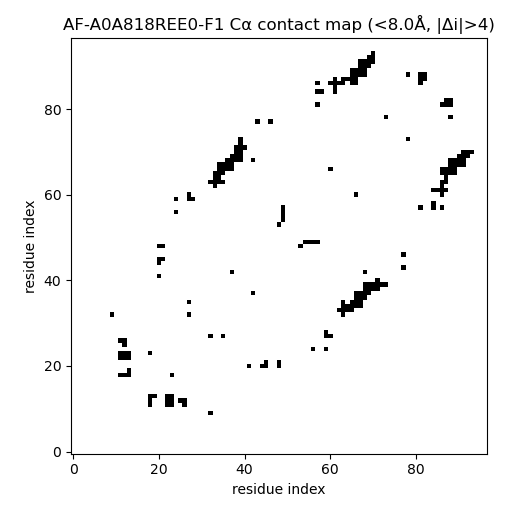7 ? -5.000 -5.028 -0.726 1.00 96.62 67 VAL A O 1
ATOM 546 N N . ILE A 1 68 ? -4.674 -4.418 -2.853 1.00 96.31 68 ILE A N 1
ATOM 547 C CA . ILE A 1 68 ? -4.458 -5.760 -3.376 1.00 96.31 68 ILE A CA 1
ATOM 548 C C . ILE A 1 68 ? -2.958 -5.950 -3.569 1.00 96.31 68 ILE A C 1
ATOM 550 O O . ILE A 1 68 ? -2.323 -5.156 -4.267 1.00 96.31 68 ILE A O 1
ATOM 554 N N . TYR A 1 69 ? -2.406 -7.007 -2.984 1.00 95.94 69 TYR A N 1
ATOM 555 C CA . TYR A 1 69 ? -0.997 -7.361 -3.127 1.00 95.94 69 TYR A CA 1
ATOM 556 C C . TYR A 1 69 ? -0.827 -8.812 -3.574 1.00 95.94 69 TYR A C 1
ATOM 558 O O . TYR A 1 69 ? -1.722 -9.633 -3.388 1.00 95.94 69 TYR A O 1
ATOM 566 N N . GLY A 1 70 ? 0.316 -9.132 -4.174 1.00 94.94 70 GLY A N 1
ATOM 567 C CA . GLY A 1 70 ? 0.627 -10.489 -4.613 1.00 94.94 70 GLY A CA 1
ATOM 568 C C . GLY A 1 70 ? 2.050 -10.632 -5.145 1.00 94.94 70 GLY A C 1
ATOM 569 O O . GLY A 1 70 ? 2.863 -9.709 -5.072 1.00 94.94 70 GLY A O 1
ATOM 570 N N . GLY A 1 71 ? 2.355 -11.807 -5.695 1.00 92.19 71 GLY A N 1
ATOM 571 C CA . GLY A 1 71 ? 3.669 -12.131 -6.270 1.00 92.19 71 GLY A CA 1
ATOM 572 C C . GLY A 1 71 ? 4.699 -12.670 -5.269 1.00 92.19 71 GLY A C 1
ATOM 573 O O . GLY A 1 71 ? 5.646 -13.327 -5.688 1.00 92.19 71 GLY A O 1
ATOM 574 N N . ALA A 1 72 ? 4.495 -12.471 -3.964 1.00 92.00 72 ALA A N 1
ATOM 575 C CA . ALA A 1 72 ? 5.265 -13.105 -2.892 1.00 92.00 72 ALA A CA 1
ATOM 576 C C . ALA A 1 72 ? 4.445 -13.184 -1.590 1.00 92.00 72 ALA A C 1
ATOM 578 O O . ALA A 1 72 ? 3.367 -12.595 -1.487 1.00 92.00 72 ALA A O 1
ATOM 579 N N . CYS A 1 73 ? 4.958 -13.908 -0.592 1.00 91.38 73 CYS A N 1
ATOM 580 C CA . CYS A 1 73 ? 4.364 -13.949 0.746 1.00 91.38 73 CYS A CA 1
ATOM 581 C C . CYS A 1 73 ? 4.602 -12.614 1.466 1.00 91.38 73 CYS A C 1
ATOM 583 O O . CYS A 1 73 ? 5.738 -12.154 1.486 1.00 91.38 73 CYS A O 1
ATOM 585 N N . CYS A 1 74 ? 3.555 -12.016 2.040 1.00 91.00 74 CYS A N 1
ATOM 586 C CA . CYS A 1 74 ? 3.669 -10.830 2.893 1.00 91.00 74 CYS A CA 1
ATOM 587 C C . CYS A 1 74 ? 3.791 -11.267 4.353 1.00 91.00 74 CYS A C 1
ATOM 589 O O . CYS A 1 74 ? 3.146 -12.241 4.757 1.00 91.00 74 CYS A O 1
ATOM 591 N N . SER A 1 75 ? 4.610 -10.570 5.141 1.00 91.50 75 SER A N 1
ATOM 592 C CA . SER A 1 75 ? 4.735 -10.879 6.564 1.00 91.50 75 SER A CA 1
ATOM 593 C C . SER A 1 75 ? 3.410 -10.639 7.301 1.00 91.50 75 SER A C 1
ATOM 595 O O . SER A 1 75 ? 2.642 -9.720 6.995 1.00 91.50 75 SER A O 1
ATOM 597 N N . THR A 1 76 ? 3.129 -11.492 8.287 1.00 91.12 76 THR A N 1
ATOM 598 C CA . THR A 1 76 ? 1.911 -11.389 9.101 1.00 91.12 76 THR A CA 1
ATOM 599 C C . THR A 1 76 ? 1.857 -10.062 9.855 1.00 91.12 76 THR A C 1
ATOM 601 O O . THR A 1 76 ? 0.786 -9.472 9.957 1.00 91.12 76 THR A O 1
ATOM 604 N N . ASP A 1 77 ? 3.005 -9.573 10.328 1.00 93.25 77 ASP A N 1
ATOM 605 C CA . ASP A 1 77 ? 3.104 -8.332 11.099 1.00 93.25 77 ASP A CA 1
ATOM 606 C C . ASP A 1 77 ? 2.668 -7.124 10.264 1.00 93.25 77 ASP A C 1
ATOM 608 O O . ASP A 1 77 ? 1.826 -6.343 10.699 1.00 93.25 77 ASP A O 1
ATOM 612 N N . ILE A 1 78 ? 3.142 -7.041 9.017 1.00 92.06 78 ILE A N 1
ATOM 613 C CA . ILE A 1 78 ? 2.770 -5.980 8.075 1.00 92.06 78 ILE A CA 1
ATOM 614 C C . ILE A 1 78 ? 1.275 -6.036 7.737 1.00 92.06 78 ILE A C 1
ATOM 616 O O . ILE A 1 78 ? 0.591 -5.012 7.698 1.00 92.06 78 ILE A O 1
ATOM 620 N N . CYS A 1 79 ? 0.740 -7.238 7.507 1.00 92.38 79 CYS A N 1
ATOM 621 C CA . CYS A 1 79 ? -0.686 -7.403 7.233 1.00 92.38 79 CYS A CA 1
ATOM 622 C C . CYS A 1 79 ? -1.550 -6.974 8.423 1.00 92.38 79 CYS A C 1
ATOM 624 O O . CYS A 1 79 ? -2.541 -6.270 8.232 1.00 92.38 79 CYS A O 1
ATOM 626 N N . ASN A 1 80 ? -1.180 -7.392 9.634 1.00 95.00 80 ASN A N 1
ATOM 627 C CA . ASN A 1 80 ? -1.893 -7.035 10.855 1.00 95.00 80 ASN A CA 1
ATOM 628 C C . ASN A 1 80 ? -1.866 -5.526 11.083 1.00 95.00 80 ASN A C 1
ATOM 630 O O . ASN A 1 80 ? -2.911 -4.937 11.339 1.00 95.00 80 ASN A O 1
ATOM 634 N N . GLU A 1 81 ? -0.712 -4.892 10.900 1.00 94.12 81 GLU A N 1
ATOM 635 C CA . GLU A 1 81 ? -0.577 -3.449 11.048 1.00 94.12 81 GLU A CA 1
ATOM 636 C C . GLU A 1 81 ? -1.494 -2.674 10.089 1.00 94.12 81 GLU A C 1
ATOM 638 O O . GLU A 1 81 ? -2.184 -1.735 10.495 1.00 94.12 81 GLU A O 1
ATOM 643 N N . LEU A 1 82 ? -1.545 -3.068 8.814 1.00 93.69 82 LEU A N 1
ATOM 644 C CA . LEU A 1 82 ? -2.450 -2.452 7.842 1.00 93.69 82 LEU A CA 1
ATOM 645 C C . LEU A 1 82 ? -3.917 -2.592 8.276 1.00 93.69 82 LEU A C 1
ATOM 647 O O . LEU A 1 82 ? -4.686 -1.633 8.183 1.00 93.69 82 LEU A O 1
ATOM 651 N N . ILE A 1 83 ? -4.298 -3.767 8.780 1.00 95.06 83 ILE A N 1
ATOM 652 C CA . ILE A 1 83 ? -5.653 -4.042 9.275 1.00 95.06 83 ILE A CA 1
ATOM 653 C C . ILE A 1 83 ? -5.973 -3.178 10.503 1.00 95.06 83 ILE A C 1
ATOM 655 O O . ILE A 1 83 ? -7.062 -2.608 10.573 1.00 95.06 83 ILE A O 1
ATOM 659 N N . GLU A 1 84 ? -5.033 -3.029 11.438 1.00 95.00 84 GLU A N 1
ATOM 660 C CA . GLU A 1 84 ? -5.171 -2.174 12.626 1.00 95.00 84 GLU A CA 1
ATOM 661 C C . GLU A 1 84 ? -5.376 -0.697 12.257 1.00 95.00 84 GLU A C 1
ATOM 663 O O . GLU A 1 84 ? -6.155 0.003 12.905 1.00 95.00 84 GLU A O 1
ATOM 668 N N . HIS A 1 85 ? -4.770 -0.241 11.156 1.00 93.94 85 HIS A N 1
ATOM 669 C CA . HIS A 1 85 ? -4.984 1.094 10.589 1.00 93.94 85 HIS A CA 1
ATOM 670 C C . HIS A 1 85 ? -6.257 1.214 9.729 1.00 93.94 85 HIS A C 1
ATOM 672 O O . HIS A 1 85 ? -6.504 2.258 9.121 1.00 93.94 85 HIS A O 1
ATOM 678 N N . GLY A 1 86 ? -7.090 0.170 9.670 1.00 95.00 86 GLY A N 1
ATOM 679 C CA . GLY A 1 86 ? -8.347 0.163 8.922 1.00 95.00 86 GLY A CA 1
ATOM 680 C C . GLY A 1 86 ? -8.181 -0.006 7.410 1.00 95.00 86 GLY A C 1
ATOM 681 O O . GLY A 1 86 ? -9.109 0.285 6.654 1.00 95.00 86 GLY A O 1
ATOM 682 N N . VAL A 1 87 ? -7.017 -0.465 6.943 1.00 95.88 87 VAL A N 1
ATOM 683 C CA . VAL A 1 87 ? -6.767 -0.737 5.526 1.00 95.88 87 VAL A CA 1
ATOM 684 C C . VAL A 1 87 ? -7.373 -2.086 5.144 1.00 95.88 87 VAL A C 1
ATOM 686 O O . VAL A 1 87 ? -7.062 -3.125 5.722 1.00 95.88 87 VAL A O 1
ATOM 689 N N . ASN A 1 88 ? -8.216 -2.089 4.112 1.00 95.75 88 ASN A N 1
ATOM 690 C CA . ASN A 1 88 ? -8.785 -3.321 3.576 1.00 95.75 88 ASN A CA 1
ATOM 691 C C . ASN A 1 88 ? -7.803 -4.003 2.611 1.00 95.75 88 ASN A C 1
ATOM 693 O O . ASN A 1 88 ? -7.753 -3.674 1.421 1.00 95.75 88 ASN A O 1
ATOM 697 N N . VAL A 1 89 ? -7.009 -4.935 3.134 1.00 95.31 89 VAL A N 1
ATOM 698 C CA . VAL A 1 89 ? -5.982 -5.662 2.380 1.00 95.31 89 VAL A CA 1
ATOM 699 C C . VAL A 1 89 ? -6.508 -6.976 1.796 1.00 95.31 89 VAL A C 1
ATOM 701 O O . VAL A 1 89 ? -7.235 -7.721 2.447 1.00 95.31 89 VAL A O 1
ATOM 704 N N . ILE A 1 90 ? -6.121 -7.282 0.557 1.00 95.00 90 ILE A N 1
ATOM 705 C CA . ILE A 1 90 ? -6.461 -8.529 -0.137 1.00 95.00 90 ILE A CA 1
ATOM 706 C C . ILE A 1 90 ? -5.189 -9.142 -0.718 1.00 95.00 90 ILE A C 1
ATOM 708 O O . ILE A 1 90 ? -4.536 -8.541 -1.570 1.00 95.00 90 ILE A O 1
ATOM 712 N N . ASN A 1 91 ? -4.889 -10.376 -0.317 1.00 94.38 91 ASN A N 1
ATOM 713 C CA . ASN A 1 91 ? -3.868 -11.184 -0.971 1.00 94.38 91 ASN A CA 1
ATOM 714 C C . ASN A 1 91 ? -4.425 -11.776 -2.276 1.00 94.38 91 ASN A C 1
ATOM 716 O O . ASN A 1 91 ? -5.470 -12.431 -2.283 1.00 94.38 91 ASN A O 1
ATOM 720 N N . MET A 1 92 ? -3.716 -11.554 -3.375 1.00 93.25 92 MET A N 1
ATOM 721 C CA . MET A 1 92 ? -3.965 -12.153 -4.674 1.00 93.25 92 MET A CA 1
ATOM 722 C C . MET A 1 92 ? -2.863 -13.164 -4.991 1.00 93.25 92 MET A C 1
ATOM 724 O O . MET A 1 92 ? -1.716 -12.806 -5.259 1.00 93.25 92 MET A O 1
ATOM 728 N N . TYR A 1 93 ? -3.245 -14.440 -5.028 1.00 91.38 93 TYR A N 1
ATOM 729 C CA . TYR A 1 93 ? -2.383 -15.531 -5.466 1.00 91.38 93 TYR A CA 1
ATOM 730 C C . TYR A 1 93 ? -2.764 -15.989 -6.876 1.00 91.38 93 TYR A C 1
ATOM 732 O O . TYR A 1 93 ? -3.939 -16.206 -7.175 1.00 91.38 93 TYR A O 1
ATOM 740 N N . GLY A 1 94 ? -1.763 -16.156 -7.735 1.00 87.06 94 GLY A N 1
ATOM 741 C CA . GLY A 1 94 ? -1.932 -16.657 -9.092 1.00 87.06 94 GLY A CA 1
ATOM 742 C C . GLY A 1 94 ? -0.592 -16.840 -9.797 1.00 87.06 94 GLY A C 1
ATOM 743 O O . GLY A 1 94 ? 0.416 -16.259 -9.398 1.00 87.06 94 GLY A O 1
ATOM 744 N N . SER A 1 95 ? -0.592 -17.654 -10.848 1.00 87.44 95 SER A N 1
ATOM 745 C CA . SER A 1 95 ? 0.524 -17.819 -11.781 1.00 87.44 95 SER A CA 1
ATOM 746 C C . SER A 1 95 ? 0.098 -17.368 -13.179 1.00 87.44 95 SER A C 1
ATOM 748 O O . SER A 1 95 ? -1.089 -17.236 -13.464 1.00 87.44 95 SER A O 1
ATOM 750 N N . THR A 1 96 ? 1.064 -17.121 -14.063 1.00 90.19 96 THR A N 1
ATOM 751 C CA . THR A 1 96 ? 0.831 -16.661 -15.448 1.00 90.19 96 THR A CA 1
ATOM 752 C C . THR A 1 96 ? 0.299 -17.761 -16.388 1.00 90.19 96 THR A C 1
ATOM 754 O O . THR A 1 96 ? 0.235 -17.536 -17.591 1.00 90.19 96 THR A O 1
ATOM 757 N N . GLY A 1 97 ? 0.000 -18.955 -15.862 1.00 75.44 97 GLY A N 1
ATOM 758 C CA . GLY A 1 97 ? -0.340 -20.152 -16.643 1.00 75.44 97 GLY A CA 1
ATOM 759 C C . GLY A 1 97 ? -1.647 -20.076 -17.421 1.00 75.44 97 GLY A C 1
ATOM 760 O O . GLY A 1 97 ? -2.515 -19.243 -17.077 1.00 75.44 97 GLY A O 1
#

Solvent-accessible surface area (backbone atoms only — not comparable to full-atom values): 5956 Å² total; per-residue (Å²): 136,85,82,87,65,96,70,85,86,77,80,69,62,58,94,56,86,80,62,52,50,69,34,46,53,60,43,49,64,42,92,82,56,45,68,48,80,50,43,31,70,62,53,51,52,33,51,57,46,27,74,76,74,34,75,64,50,51,56,50,50,28,69,22,72,33,42,36,31,20,96,55,88,69,60,68,67,62,54,50,52,41,45,77,59,56,25,43,72,40,86,49,86,84,7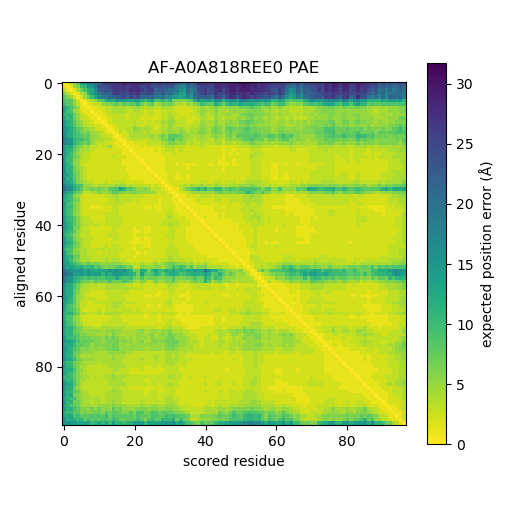5,96,122

pLDDT: mean 88.71, std 12.31, range [30.75, 96.62]

Secondary structure (DSSP, 8-state):
------PPP-----SSSSPPHHHHHHHHTSTT--EEEEEHHHHHHHHHHHHHH-THHHHHHHTSSEEEEESSPPPHHHHHHHHHTT--EEEE-----

Mean predicted aligned error: 4.85 Å